Protein AF-A0A7S0AGK4-F1 (afdb_monomer)

Secondary structure (DSSP, 8-state):
----------HHHHHHHHHHHHHHHHHHHHHHHHHHHHHHHHHHHHHHHHHHTT----------SSS-HHHHHHHHHHHHHHHHHHHHHHB-TTS-EEEEEEEEEEETTEEEEEEEEEEEEBTTSTTS--EEEEEGGGHHHHHHHHHS-TT--PPP-

Organism: NCBI:txid73915

Sequence (157 aa):
MAALAEEVLDEEELALQYDEACNEVAELTAELREAAIETQQLRVRLQAGLRKAGGSARSGPATLPGADSLHVEDQRLGEMHGLLRWLAEHVDLTRREVLDVGFEVPIGGRTVQLLRIAQWPLASAFGGQLWLSAPVEHHEGLAALLAAPEGQGAPGP

Radius of gyration: 28.73 Å; Cα contacts (8 Å, |Δi|>4): 102; chains: 1; bounding box: 58×53×79 Å

Solvent-accessible surface area (backbone atoms only — not comparable to full-atom values): 9587 Å² total; per-residue (Å²): 137,82,82,82,78,80,79,78,74,51,72,70,56,52,50,52,54,49,54,51,53,53,49,51,52,53,50,53,52,50,52,53,52,50,54,53,51,51,53,51,52,50,50,51,51,50,54,54,51,37,59,74,69,73,52,94,72,91,78,81,89,89,79,81,94,79,87,39,71,68,58,49,52,54,46,49,51,50,52,50,50,52,48,50,52,53,46,41,77,29,46,40,79,87,54,69,46,76,46,80,62,77,44,75,45,78,55,96,93,39,80,42,74,46,47,47,36,32,33,24,44,24,77,72,40,88,84,65,76,46,65,52,76,40,49,58,92,47,42,65,62,50,50,51,61,44,66,50,68,94,76,83,77,70,82,76,133

pLDDT: mean 81.05, std 17.01, range [41.72, 98.06]

Structure (mmCIF, N/CA/C/O backbone):
data_AF-A0A7S0AGK4-F1
#
_entry.id   AF-A0A7S0AGK4-F1
#
loop_
_atom_site.group_PDB
_atom_site.id
_atom_site.type_symbol
_atom_site.label_atom_id
_atom_site.label_alt_id
_atom_site.label_comp_id
_atom_site.label_asym_id
_atom_site.label_entity_id
_atom_site.label_seq_id
_atom_site.pdbx_PDB_ins_code
_atom_site.Cartn_x
_atom_site.Cartn_y
_atom_site.Cartn_z
_atom_site.occupancy
_atom_site.B_iso_or_equiv
_atom_site.auth_seq_id
_atom_site.auth_comp_id
_atom_site.auth_asym_id
_atom_site.auth_atom_id
_atom_site.pdbx_PDB_model_num
ATOM 1 N N . MET A 1 1 ? 4.888 7.766 -60.632 1.00 43.69 1 MET A N 1
ATOM 2 C CA . MET A 1 1 ? 6.240 7.327 -60.235 1.00 43.69 1 MET A CA 1
ATOM 3 C C . MET A 1 1 ? 7.031 8.574 -59.888 1.00 43.69 1 MET A C 1
ATOM 5 O O . MET A 1 1 ? 7.548 9.217 -60.790 1.00 43.69 1 MET A O 1
ATOM 9 N N . ALA A 1 2 ? 6.986 8.989 -58.622 1.00 49.78 2 ALA A N 1
ATOM 10 C CA . ALA A 1 2 ? 7.748 10.131 -58.129 1.00 49.78 2 ALA A CA 1
ATOM 11 C C . ALA A 1 2 ? 9.133 9.622 -57.713 1.00 49.78 2 ALA A C 1
ATOM 13 O O . ALA A 1 2 ? 9.223 8.711 -56.892 1.00 49.78 2 ALA A O 1
ATOM 14 N N . ALA A 1 3 ? 10.177 10.149 -58.348 1.00 57.56 3 ALA A N 1
ATOM 15 C CA . ALA A 1 3 ? 11.560 9.880 -57.993 1.00 57.56 3 ALA A CA 1
ATOM 16 C C . ALA A 1 3 ? 11.868 10.606 -56.678 1.00 57.56 3 ALA A C 1
ATOM 18 O O . ALA A 1 3 ? 11.828 11.834 -56.630 1.00 57.56 3 ALA A O 1
ATOM 19 N N . LEU A 1 4 ? 12.117 9.843 -55.615 1.00 53.59 4 LEU A N 1
ATOM 20 C CA . LEU A 1 4 ? 12.728 10.355 -54.394 1.00 53.59 4 LEU A CA 1
ATOM 21 C C . LEU A 1 4 ? 14.199 10.614 -54.723 1.00 53.59 4 LEU A C 1
ATOM 23 O O . LEU A 1 4 ? 14.968 9.672 -54.897 1.00 53.59 4 LEU A O 1
ATOM 27 N N . ALA A 1 5 ? 14.553 11.882 -54.912 1.00 58.22 5 ALA A N 1
ATOM 28 C CA . ALA A 1 5 ? 15.940 12.309 -54.954 1.00 58.22 5 ALA A CA 1
ATOM 29 C C . ALA A 1 5 ? 16.493 12.199 -53.527 1.00 58.22 5 ALA A C 1
ATOM 31 O O . ALA A 1 5 ? 16.057 12.932 -52.643 1.00 58.22 5 ALA A O 1
ATOM 32 N N . GLU A 1 6 ? 17.394 11.247 -53.293 1.00 60.66 6 GLU A N 1
ATOM 33 C CA . GLU A 1 6 ? 18.266 11.270 -52.119 1.00 60.66 6 GLU A CA 1
ATOM 34 C C . GLU A 1 6 ? 19.227 12.453 -52.294 1.00 60.66 6 GLU A C 1
ATOM 36 O O . GLU A 1 6 ? 20.145 12.401 -53.114 1.00 60.66 6 GLU A O 1
ATOM 41 N N . GLU A 1 7 ? 18.977 13.553 -51.582 1.00 67.31 7 GLU A N 1
ATOM 42 C CA . GLU A 1 7 ? 19.969 14.611 -51.403 1.00 67.31 7 GLU A CA 1
ATOM 43 C C . GLU A 1 7 ? 21.127 14.034 -50.585 1.00 67.31 7 GLU A C 1
ATOM 45 O O . GLU A 1 7 ? 20.998 13.744 -49.396 1.00 67.31 7 GLU A O 1
ATOM 50 N N . VAL A 1 8 ? 22.256 13.806 -51.254 1.00 68.25 8 VAL A N 1
ATOM 51 C CA . VAL A 1 8 ? 23.517 13.453 -50.606 1.00 68.25 8 VAL A CA 1
ATOM 52 C C . VAL A 1 8 ? 24.019 14.720 -49.919 1.00 68.25 8 VAL A C 1
ATOM 54 O O . VAL A 1 8 ? 24.478 15.637 -50.598 1.00 68.25 8 VAL A O 1
ATOM 57 N N . LEU A 1 9 ? 23.867 14.781 -48.596 1.00 68.88 9 LEU A N 1
ATOM 58 C CA . LEU A 1 9 ? 24.416 15.853 -47.764 1.00 68.88 9 LEU A CA 1
ATOM 59 C C . LEU A 1 9 ? 25.930 15.961 -47.995 1.00 68.88 9 LEU A C 1
ATOM 61 O O . LEU A 1 9 ? 26.617 14.943 -48.127 1.00 68.88 9 LEU A O 1
ATOM 65 N N . ASP A 1 10 ? 26.434 17.193 -48.049 1.00 86.88 10 ASP A N 1
ATOM 66 C CA . ASP A 1 10 ? 27.870 17.473 -48.119 1.00 86.88 10 ASP A CA 1
ATOM 67 C C . ASP A 1 10 ? 28.577 16.924 -46.862 1.00 86.88 10 ASP A C 1
ATOM 69 O O . ASP A 1 10 ? 27.991 16.851 -45.781 1.00 86.88 10 ASP A O 1
ATOM 73 N N . GLU A 1 11 ? 29.846 16.542 -46.989 1.00 85.44 11 GLU A N 1
ATOM 74 C CA . GLU A 1 11 ? 30.684 16.068 -45.884 1.00 85.44 11 GLU A CA 1
ATOM 75 C C . GLU A 1 11 ? 30.776 17.117 -44.762 1.00 85.44 11 GLU A C 1
ATOM 77 O O . GLU A 1 11 ? 30.747 16.764 -43.582 1.00 85.44 11 GLU A O 1
ATOM 82 N N . GLU A 1 12 ? 30.802 18.407 -45.116 1.00 88.31 12 GLU A N 1
ATOM 83 C CA . GLU A 1 12 ? 30.774 19.511 -44.147 1.00 88.31 12 GLU A CA 1
ATOM 84 C C . GLU A 1 12 ? 29.439 19.594 -43.389 1.00 88.31 12 GLU A C 1
ATOM 86 O O . GLU A 1 12 ? 29.421 19.822 -42.179 1.00 88.31 12 GLU A O 1
ATOM 91 N N . GLU A 1 13 ? 28.317 19.363 -44.072 1.00 91.38 13 GLU A N 1
ATOM 92 C CA . GLU A 1 13 ? 26.988 19.383 -43.454 1.00 91.38 13 GLU A CA 1
ATOM 93 C C . GLU A 1 13 ? 26.788 18.177 -42.530 1.00 91.38 13 GLU A C 1
ATOM 95 O O . GLU A 1 13 ? 26.276 18.317 -41.417 1.00 91.38 13 GLU A O 1
ATOM 100 N N . LEU A 1 14 ? 27.272 17.003 -42.946 1.00 88.88 14 LEU A N 1
ATOM 101 C CA . LEU A 1 14 ? 27.265 15.800 -42.120 1.00 88.88 14 LEU A CA 1
ATOM 102 C C . LEU A 1 14 ? 28.116 15.975 -40.852 1.00 88.88 14 LEU A C 1
ATOM 104 O O . LEU A 1 14 ? 27.713 15.528 -39.777 1.00 88.88 14 LEU A O 1
ATOM 108 N N . ALA A 1 15 ? 29.270 16.643 -40.956 1.00 92.81 15 ALA A N 1
ATOM 109 C CA . ALA A 1 15 ? 30.125 16.941 -39.809 1.00 92.81 15 ALA A CA 1
ATOM 110 C C . ALA A 1 15 ? 29.437 17.884 -38.807 1.00 92.81 15 ALA A C 1
ATOM 112 O O . ALA A 1 15 ? 29.462 17.620 -37.606 1.00 92.81 15 ALA A O 1
ATOM 113 N N . LEU A 1 16 ? 28.762 18.933 -39.292 1.00 95.19 16 LEU A N 1
ATOM 114 C CA . LEU A 1 16 ? 28.009 19.855 -38.436 1.00 95.19 16 LEU A CA 1
ATOM 115 C C . LEU A 1 16 ? 26.857 19.155 -37.704 1.00 95.19 16 LEU A C 1
ATOM 117 O O . LEU A 1 16 ? 26.705 19.341 -36.498 1.00 95.19 16 LEU A O 1
ATOM 121 N N . GLN A 1 17 ? 26.087 18.312 -38.401 1.00 94.31 17 GLN A N 1
ATOM 122 C CA . GLN A 1 17 ? 25.001 17.538 -37.786 1.00 94.31 17 GLN A CA 1
ATOM 123 C C . GLN A 1 17 ? 25.520 16.559 -36.728 1.00 94.31 17 GLN A C 1
ATOM 125 O O . GLN A 1 17 ? 24.886 16.366 -35.690 1.00 94.31 17 GLN A O 1
ATOM 130 N N . TYR A 1 18 ? 26.676 15.940 -36.976 1.00 95.31 18 TYR A N 1
ATOM 131 C CA . TYR A 1 18 ? 27.303 15.048 -36.008 1.00 95.31 18 TYR A CA 1
ATOM 132 C C . TYR A 1 18 ? 27.728 15.799 -34.740 1.00 95.31 18 TYR A C 1
ATOM 134 O O . TYR A 1 18 ? 27.418 15.352 -33.635 1.00 95.31 18 TYR A O 1
ATOM 142 N N . ASP A 1 19 ? 28.387 16.949 -34.888 1.00 97.56 19 ASP A N 1
ATOM 143 C CA . ASP A 1 19 ? 28.810 17.773 -33.754 1.00 97.56 19 ASP A CA 1
ATOM 144 C C . ASP A 1 19 ? 27.608 18.290 -32.947 1.00 97.56 19 ASP A C 1
ATOM 146 O O . ASP A 1 19 ? 27.628 18.264 -31.713 1.00 97.56 19 ASP A O 1
ATOM 150 N N . GLU A 1 20 ? 26.535 18.706 -33.623 1.00 97.69 20 GLU A N 1
ATOM 151 C CA . GLU A 1 20 ? 25.283 19.119 -32.983 1.00 97.69 20 GLU A CA 1
ATOM 152 C C . GLU A 1 20 ? 24.647 17.966 -32.192 1.00 97.69 20 GLU A C 1
ATOM 154 O O . GLU A 1 20 ? 24.352 18.128 -31.006 1.00 97.69 20 GLU A O 1
ATOM 159 N N . ALA A 1 21 ? 24.544 16.773 -32.786 1.00 96.94 21 ALA A N 1
ATOM 160 C CA . ALA A 1 21 ? 24.034 15.586 -32.103 1.00 96.94 21 ALA A CA 1
ATOM 161 C C . ALA A 1 21 ? 24.908 15.183 -30.900 1.00 96.94 21 ALA A C 1
ATOM 163 O O . ALA A 1 21 ? 24.394 14.776 -29.855 1.00 96.94 21 ALA A O 1
ATOM 164 N N . CYS A 1 22 ? 26.235 15.309 -31.007 1.00 97.56 22 CYS A N 1
ATOM 165 C CA . CYS A 1 22 ? 27.142 15.075 -29.883 1.00 97.56 22 CYS A CA 1
ATOM 166 C C . CYS A 1 22 ? 26.904 16.060 -28.731 1.00 97.56 22 CYS A C 1
ATOM 168 O O . CYS A 1 22 ? 26.922 15.643 -27.568 1.00 97.56 22 CYS A O 1
ATOM 170 N N . ASN A 1 23 ? 26.661 17.336 -29.037 1.00 97.94 23 ASN A N 1
ATOM 171 C CA . ASN A 1 23 ? 26.347 18.346 -28.028 1.00 97.94 23 ASN A CA 1
ATOM 172 C C . ASN A 1 23 ? 24.996 18.068 -27.356 1.00 97.94 23 ASN A C 1
ATOM 174 O O . ASN A 1 23 ? 24.928 18.068 -26.129 1.00 97.94 23 ASN A O 1
ATOM 178 N N . GLU A 1 24 ? 23.957 17.736 -28.125 1.00 97.44 24 GLU A N 1
ATOM 179 C CA . GLU A 1 24 ? 22.633 17.403 -27.583 1.00 97.44 24 GLU A CA 1
ATOM 180 C C . GLU A 1 24 ? 22.696 16.191 -26.639 1.00 97.44 24 GLU A C 1
ATOM 182 O O . GLU A 1 24 ? 22.159 16.215 -25.530 1.00 97.44 24 GLU A O 1
ATOM 187 N N . VAL A 1 25 ? 23.426 15.135 -27.018 1.00 96.56 25 VAL A N 1
ATOM 188 C CA . VAL A 1 25 ? 23.639 13.974 -26.139 1.00 96.56 25 VAL A CA 1
ATOM 189 C C . VAL A 1 25 ? 24.369 14.382 -24.854 1.00 96.56 25 VAL A C 1
ATOM 191 O O . VAL A 1 25 ? 24.024 13.908 -23.766 1.00 96.56 25 VAL A O 1
ATOM 194 N N . ALA A 1 26 ? 25.368 15.263 -24.940 1.00 97.81 26 ALA A N 1
ATOM 195 C CA . ALA A 1 26 ? 26.079 15.751 -23.762 1.00 97.81 26 ALA A CA 1
ATOM 196 C C . ALA A 1 26 ? 25.156 16.544 -22.816 1.00 97.81 26 ALA A C 1
ATOM 198 O O . ALA A 1 26 ? 25.206 16.335 -21.602 1.00 97.81 26 ALA A O 1
ATOM 199 N N . GLU A 1 27 ? 24.272 17.385 -23.353 1.00 98.06 27 GLU A N 1
ATOM 200 C CA . GLU A 1 27 ? 23.273 18.130 -22.580 1.00 98.06 27 GLU A CA 1
ATOM 201 C C . GLU A 1 27 ? 22.248 17.198 -21.916 1.00 98.06 27 GLU A C 1
ATOM 203 O O . GLU A 1 27 ? 22.100 17.216 -20.691 1.00 98.06 27 GLU A O 1
ATOM 208 N N . LEU A 1 28 ? 21.627 16.289 -22.674 1.00 96.69 28 LEU A N 1
ATOM 209 C CA . LEU A 1 28 ? 20.631 15.349 -22.142 1.00 96.69 28 LEU A CA 1
ATOM 210 C C . LEU A 1 28 ? 21.217 14.427 -21.065 1.00 96.69 28 LEU A C 1
ATOM 212 O O . LEU A 1 28 ? 20.559 14.108 -20.072 1.00 96.69 28 LEU A O 1
ATOM 216 N N . THR A 1 29 ? 22.471 13.993 -21.225 1.00 94.00 29 THR A N 1
ATOM 217 C CA . THR A 1 29 ? 23.145 13.185 -20.195 1.00 94.00 29 THR A CA 1
ATOM 218 C C . THR A 1 29 ? 23.426 13.978 -18.920 1.00 94.00 29 THR A C 1
ATOM 220 O O . THR A 1 29 ? 23.361 13.405 -17.825 1.00 94.00 29 THR A O 1
ATOM 223 N N . ALA A 1 30 ? 23.699 15.280 -19.030 1.00 97.25 30 ALA A N 1
ATOM 224 C CA . ALA A 1 30 ? 23.849 16.161 -17.880 1.00 97.25 30 ALA A CA 1
ATOM 225 C C . ALA A 1 30 ? 22.513 16.356 -17.146 1.00 97.25 30 ALA A C 1
ATOM 227 O O . ALA A 1 30 ? 22.466 16.165 -15.928 1.00 97.25 30 ALA A O 1
ATOM 228 N N . GLU A 1 31 ? 21.426 16.625 -17.873 1.00 97.19 31 GLU A N 1
ATOM 229 C CA . GLU A 1 31 ? 20.080 16.766 -17.300 1.00 97.19 31 GLU A CA 1
ATOM 230 C C . GLU A 1 31 ? 19.614 15.482 -16.604 1.00 97.19 31 GLU A C 1
ATOM 232 O O . GLU A 1 31 ? 19.140 15.509 -15.465 1.00 97.19 31 GLU A O 1
ATOM 237 N N . LEU A 1 32 ? 19.814 14.323 -17.243 1.00 95.56 32 LEU A N 1
ATOM 238 C CA . LEU A 1 32 ? 19.473 13.025 -16.659 1.00 95.56 32 LEU A CA 1
ATOM 239 C C . LEU A 1 32 ? 20.236 12.810 -15.346 1.00 95.56 32 LEU A C 1
ATOM 241 O O . LEU A 1 32 ? 19.664 12.371 -14.344 1.00 95.56 32 LEU A O 1
ATOM 245 N N . ARG A 1 33 ? 21.526 13.163 -15.319 1.00 96.62 33 ARG A N 1
ATOM 246 C CA . ARG A 1 33 ? 22.347 13.070 -14.109 1.00 96.62 33 ARG A CA 1
ATOM 247 C C . ARG A 1 33 ? 21.854 14.007 -13.005 1.00 96.62 33 ARG A C 1
ATOM 249 O O . ARG A 1 33 ? 21.857 13.598 -11.843 1.00 96.62 33 ARG A O 1
ATOM 256 N N . GLU A 1 34 ? 21.431 15.222 -13.336 1.00 97.69 34 GLU A N 1
ATOM 257 C CA . GLU A 1 34 ? 20.851 16.165 -12.376 1.00 97.69 34 GLU A CA 1
ATOM 258 C C . GLU A 1 34 ? 19.537 15.632 -11.784 1.00 97.69 34 GLU A C 1
ATOM 260 O O . GLU A 1 34 ? 19.413 15.513 -10.559 1.00 97.69 34 GLU A O 1
ATOM 265 N N . ALA A 1 35 ? 18.608 15.181 -12.631 1.00 92.25 35 ALA A N 1
ATOM 266 C CA . ALA A 1 35 ? 17.341 14.584 -12.205 1.00 92.25 35 ALA A CA 1
ATOM 267 C C . ALA A 1 35 ? 17.544 13.316 -11.345 1.00 92.25 35 ALA A C 1
ATOM 269 O O . ALA A 1 35 ? 16.826 13.073 -10.365 1.00 92.25 35 ALA A O 1
ATOM 270 N N . ALA A 1 36 ? 18.560 12.505 -11.656 1.00 91.56 36 ALA A N 1
ATOM 271 C CA . ALA A 1 36 ? 18.927 11.335 -10.857 1.00 91.56 36 ALA A CA 1
ATOM 272 C C . ALA A 1 36 ? 19.403 11.717 -9.442 1.00 91.56 36 ALA A C 1
ATOM 274 O O . ALA A 1 36 ? 19.076 11.042 -8.461 1.00 91.56 36 ALA A O 1
ATOM 275 N N . ILE A 1 37 ? 20.145 12.819 -9.307 1.00 95.94 37 ILE A N 1
ATOM 276 C CA . ILE A 1 37 ? 20.576 13.326 -8.000 1.00 95.94 37 ILE A CA 1
ATOM 277 C C . ILE A 1 37 ? 19.371 13.848 -7.211 1.00 95.94 37 ILE A C 1
ATOM 279 O O . ILE A 1 37 ? 19.239 13.536 -6.024 1.00 95.94 37 ILE A O 1
ATOM 283 N N . GLU A 1 38 ? 18.467 14.596 -7.845 1.00 95.38 38 GLU A N 1
ATOM 284 C CA . GLU A 1 38 ? 17.277 15.138 -7.181 1.00 95.38 38 GLU A CA 1
ATOM 285 C C . GLU A 1 38 ? 16.360 14.024 -6.651 1.00 95.38 38 GLU A C 1
ATOM 287 O O . GLU A 1 38 ? 15.968 14.025 -5.478 1.00 95.38 38 GLU A O 1
ATOM 292 N N . THR A 1 39 ? 16.082 13.012 -7.473 1.00 90.25 39 THR A N 1
ATOM 293 C CA . THR A 1 39 ? 15.288 11.844 -7.059 1.00 90.25 39 THR A CA 1
ATOM 294 C C . THR A 1 39 ? 15.938 11.091 -5.896 1.00 90.25 39 THR A C 1
ATOM 296 O O . THR A 1 39 ? 15.245 10.694 -4.950 1.00 90.25 39 THR A O 1
ATOM 299 N N . GLN A 1 40 ? 17.268 10.947 -5.892 1.00 91.88 40 GLN A N 1
ATOM 300 C CA . GLN A 1 40 ? 17.993 10.360 -4.765 1.00 91.88 40 GLN A CA 1
ATOM 301 C C . GLN A 1 40 ? 17.850 11.208 -3.490 1.00 91.88 40 GLN A C 1
ATOM 303 O O . GLN A 1 40 ? 17.608 10.657 -2.411 1.00 91.88 40 GLN A O 1
ATOM 308 N N . GLN A 1 41 ? 17.939 12.537 -3.593 1.00 94.62 41 GLN A N 1
ATOM 309 C CA . GLN A 1 41 ? 17.751 13.440 -2.453 1.00 94.62 41 GLN A CA 1
ATOM 310 C C . GLN A 1 41 ? 16.328 13.361 -1.884 1.00 94.62 41 GLN A C 1
ATOM 312 O O . GLN A 1 41 ? 16.155 13.268 -0.664 1.00 94.62 41 GLN A O 1
ATOM 317 N N . LEU A 1 42 ? 15.306 13.346 -2.743 1.00 91.75 42 LEU A N 1
ATOM 318 C CA . LEU A 1 42 ? 13.910 13.185 -2.332 1.00 91.75 42 LEU A CA 1
ATOM 319 C C . LEU A 1 42 ? 13.683 11.841 -1.638 1.00 91.75 42 LEU A C 1
ATOM 321 O O . LEU A 1 42 ? 13.072 11.800 -0.569 1.00 91.75 42 LEU A O 1
ATOM 325 N N . ARG A 1 43 ? 14.247 10.752 -2.174 1.00 87.44 43 ARG A N 1
ATOM 326 C CA . ARG A 1 43 ? 14.191 9.428 -1.539 1.00 87.44 43 ARG A CA 1
ATOM 327 C C . ARG A 1 43 ? 14.786 9.455 -0.130 1.00 87.44 43 ARG A C 1
ATOM 329 O O . ARG A 1 43 ? 14.172 8.918 0.790 1.00 87.44 43 ARG A O 1
ATOM 336 N N . VAL A 1 44 ? 15.938 10.100 0.068 1.00 87.88 44 VAL A N 1
ATOM 337 C CA . VAL A 1 44 ? 16.556 10.240 1.400 1.00 87.88 44 VAL A CA 1
ATOM 338 C C . VAL A 1 44 ? 15.659 11.042 2.349 1.00 87.88 44 VAL A C 1
ATOM 340 O O . VAL A 1 44 ? 15.472 10.636 3.498 1.00 87.88 44 VAL A O 1
ATOM 343 N N . ARG A 1 45 ? 15.050 12.142 1.883 1.00 88.50 45 ARG A N 1
ATOM 344 C CA . ARG A 1 45 ? 14.116 12.951 2.691 1.00 88.50 45 ARG A CA 1
ATOM 345 C C . ARG A 1 45 ? 12.878 12.156 3.102 1.00 88.50 45 ARG A C 1
ATOM 347 O O . ARG A 1 45 ? 12.493 12.203 4.269 1.00 88.50 45 ARG A O 1
ATOM 354 N N . LEU A 1 46 ? 12.296 11.388 2.181 1.00 83.50 46 LEU A N 1
ATOM 355 C CA . LEU A 1 46 ? 11.165 10.506 2.475 1.00 83.50 46 LEU A CA 1
ATOM 356 C C . LEU A 1 46 ? 11.558 9.430 3.491 1.00 83.50 46 LEU A C 1
ATOM 358 O O . LEU A 1 46 ? 10.873 9.265 4.496 1.00 83.50 46 LEU A O 1
ATOM 362 N N . GLN A 1 47 ? 12.701 8.764 3.308 1.00 80.88 47 GLN A N 1
ATOM 363 C CA . GLN A 1 47 ? 13.200 7.771 4.266 1.00 80.88 47 GLN A CA 1
ATOM 364 C C . GLN A 1 47 ? 13.434 8.366 5.663 1.00 80.88 47 GLN A C 1
ATOM 366 O O . GLN A 1 47 ? 13.097 7.735 6.667 1.00 80.88 47 GLN A O 1
ATOM 371 N N . ALA A 1 48 ? 13.978 9.582 5.748 1.00 79.31 48 ALA A N 1
ATOM 372 C CA . ALA A 1 48 ? 14.147 10.285 7.017 1.00 79.31 48 ALA A CA 1
ATOM 373 C C . ALA A 1 48 ? 12.793 10.640 7.666 1.00 79.31 48 ALA A C 1
ATOM 375 O O . ALA A 1 48 ? 12.633 10.477 8.877 1.00 79.31 48 ALA A O 1
ATOM 376 N N . GLY A 1 49 ? 11.806 11.063 6.868 1.00 75.56 49 GLY A N 1
ATOM 377 C CA . GLY A 1 49 ? 10.438 11.335 7.319 1.00 75.56 49 GLY A CA 1
ATOM 378 C C . GLY A 1 49 ? 9.719 10.091 7.852 1.00 75.56 49 GLY A C 1
ATOM 379 O O . GLY A 1 49 ? 9.155 10.138 8.945 1.00 75.56 49 GLY A O 1
ATOM 380 N N . LEU A 1 50 ? 9.812 8.958 7.145 1.00 70.56 50 LEU A N 1
ATOM 381 C CA . LEU A 1 50 ? 9.225 7.680 7.571 1.00 70.56 50 LEU A CA 1
ATOM 382 C C . LEU A 1 50 ? 9.808 7.183 8.905 1.00 70.56 50 LEU A C 1
ATOM 384 O O . LEU A 1 50 ? 9.059 6.733 9.772 1.00 70.56 50 LEU A O 1
ATOM 388 N N . ARG A 1 51 ? 11.125 7.328 9.116 1.00 68.56 51 ARG A N 1
ATOM 389 C CA . ARG A 1 51 ? 11.776 6.973 10.393 1.00 68.56 51 ARG A CA 1
ATOM 390 C C . ARG A 1 51 ? 11.280 7.827 11.563 1.00 68.56 51 ARG A C 1
ATOM 392 O O . ARG A 1 51 ? 11.149 7.316 12.670 1.00 68.56 51 ARG A O 1
ATOM 399 N N . LYS A 1 52 ? 10.982 9.110 11.326 1.00 69.69 52 LYS A N 1
ATOM 400 C CA . LYS A 1 52 ? 10.447 10.028 12.347 1.00 69.69 52 LYS A CA 1
ATOM 401 C C . LYS A 1 52 ? 8.988 9.719 12.712 1.00 69.69 52 LYS A C 1
ATOM 403 O O . LYS A 1 52 ? 8.582 9.992 13.835 1.00 69.69 52 LYS A O 1
ATOM 408 N N . ALA A 1 53 ? 8.228 9.128 11.790 1.00 65.38 53 ALA A N 1
ATOM 409 C CA . ALA A 1 53 ? 6.831 8.740 11.987 1.00 65.38 53 ALA A CA 1
ATOM 410 C C . ALA A 1 53 ? 6.643 7.335 12.604 1.00 65.38 53 ALA A C 1
ATOM 412 O O . ALA A 1 53 ? 5.516 6.862 12.703 1.00 65.38 53 ALA A O 1
ATOM 413 N N . GLY A 1 54 ? 7.720 6.650 13.015 1.00 49.03 54 GLY A N 1
ATOM 414 C CA . GLY A 1 54 ? 7.640 5.333 13.665 1.00 49.03 54 GLY A CA 1
ATOM 415 C C . GLY A 1 54 ? 7.323 4.158 12.728 1.00 49.03 54 GLY A C 1
ATOM 416 O O . GLY A 1 54 ? 7.165 3.033 13.196 1.00 49.03 54 GLY A O 1
ATOM 417 N N . GLY A 1 55 ? 7.263 4.385 11.411 1.00 50.59 55 GLY A N 1
ATOM 418 C CA . GLY A 1 55 ? 6.968 3.358 10.412 1.00 50.59 55 GLY A CA 1
ATOM 419 C C . GLY A 1 55 ? 8.232 2.660 9.911 1.00 50.59 55 GLY A C 1
ATOM 420 O O . GLY A 1 55 ? 8.940 3.176 9.047 1.00 50.59 55 GLY A O 1
ATOM 421 N N . SER A 1 56 ? 8.518 1.466 10.430 1.00 47.84 56 SER A N 1
ATOM 422 C CA . SER A 1 56 ? 9.540 0.573 9.874 1.00 47.84 56 SER A CA 1
ATOM 423 C C . SER A 1 56 ? 9.011 -0.075 8.590 1.00 47.84 56 SER A C 1
ATOM 425 O O . SER A 1 56 ? 8.387 -1.131 8.638 1.00 47.84 56 SER A O 1
ATOM 427 N N . ALA A 1 57 ? 9.226 0.559 7.435 1.00 51.31 57 ALA A N 1
ATOM 428 C CA . ALA A 1 57 ? 8.885 -0.017 6.134 1.00 51.31 57 ALA A CA 1
ATOM 429 C C . ALA A 1 57 ? 10.130 -0.105 5.240 1.00 51.31 57 ALA A C 1
ATOM 431 O O . ALA A 1 57 ? 10.702 0.899 4.811 1.00 51.31 57 ALA A O 1
ATOM 432 N N . ARG A 1 58 ? 10.562 -1.343 4.980 1.00 51.97 58 ARG A N 1
ATOM 433 C CA . ARG A 1 58 ? 11.529 -1.703 3.937 1.00 51.97 58 ARG A CA 1
ATOM 434 C C . ARG A 1 58 ? 10.905 -1.364 2.577 1.00 51.97 58 ARG A C 1
ATOM 436 O O . ARG A 1 58 ? 9.837 -1.877 2.273 1.00 51.97 58 ARG A O 1
ATOM 443 N N . SER A 1 59 ? 11.555 -0.532 1.764 1.00 47.88 59 SER A N 1
ATOM 444 C CA . SER A 1 59 ? 11.103 -0.218 0.400 1.00 47.88 59 SER A CA 1
ATOM 445 C C . SER A 1 59 ? 12.239 -0.496 -0.589 1.00 47.88 59 SER A C 1
ATOM 447 O O . SER A 1 59 ? 13.328 0.071 -0.458 1.00 47.88 59 SER A O 1
ATOM 449 N N . GLY A 1 60 ? 12.000 -1.443 -1.503 1.00 47.88 60 GLY A N 1
ATOM 450 C CA . GLY A 1 60 ? 12.893 -1.836 -2.599 1.00 47.88 60 GLY A CA 1
ATOM 451 C C . GLY A 1 60 ? 12.854 -0.865 -3.793 1.00 47.88 60 GLY A C 1
ATOM 452 O O . GLY A 1 60 ? 12.126 0.128 -3.756 1.00 47.88 60 GLY A O 1
ATOM 453 N N . PRO A 1 61 ? 13.670 -1.098 -4.839 1.00 51.34 61 PRO A N 1
ATOM 454 C CA . PRO A 1 61 ? 13.887 -0.137 -5.919 1.00 51.34 61 PRO A CA 1
ATOM 455 C C . PRO A 1 61 ? 12.701 -0.071 -6.896 1.00 51.34 61 PRO A C 1
ATOM 457 O O . PRO A 1 61 ? 12.296 -1.075 -7.467 1.00 51.34 61 PRO A O 1
ATOM 460 N N . ALA A 1 62 ? 12.188 1.143 -7.105 1.00 49.00 62 ALA A N 1
ATOM 461 C CA . ALA A 1 62 ? 11.157 1.477 -8.087 1.00 49.00 62 ALA A CA 1
ATOM 462 C C . ALA A 1 62 ? 11.669 1.314 -9.533 1.00 49.00 62 ALA A C 1
ATOM 464 O O . ALA A 1 62 ? 12.724 1.855 -9.869 1.00 49.00 62 ALA A O 1
ATOM 465 N N . THR A 1 63 ? 10.919 0.588 -10.366 1.00 41.72 63 THR A N 1
ATOM 466 C CA . THR A 1 63 ? 11.161 0.371 -11.806 1.00 41.72 63 THR A CA 1
ATOM 467 C C . THR A 1 63 ? 10.048 1.046 -12.634 1.00 41.72 63 THR A C 1
ATOM 469 O O . THR A 1 63 ? 8.952 1.271 -12.123 1.00 41.72 63 THR A O 1
ATOM 472 N N . LEU A 1 64 ? 10.378 1.481 -13.859 1.00 44.94 64 LEU A N 1
ATOM 473 C CA . LEU A 1 64 ? 9.624 2.411 -14.727 1.00 44.94 64 LEU A CA 1
ATOM 474 C C . LEU A 1 64 ? 8.401 1.771 -15.434 1.00 44.94 64 LEU A C 1
ATOM 476 O O . LEU A 1 64 ? 8.462 0.600 -15.792 1.00 44.94 64 LEU A O 1
ATOM 480 N N . PRO A 1 65 ? 7.323 2.531 -15.732 1.00 45.28 65 PRO A N 1
ATOM 481 C CA . PRO A 1 65 ? 6.084 1.990 -16.289 1.00 45.28 65 PRO A CA 1
ATOM 482 C C . PRO A 1 65 ? 6.131 1.921 -17.825 1.00 45.28 65 PRO A C 1
ATOM 484 O O . PRO A 1 65 ? 6.214 2.948 -18.495 1.00 45.28 65 PRO A O 1
ATOM 487 N N . GLY A 1 66 ? 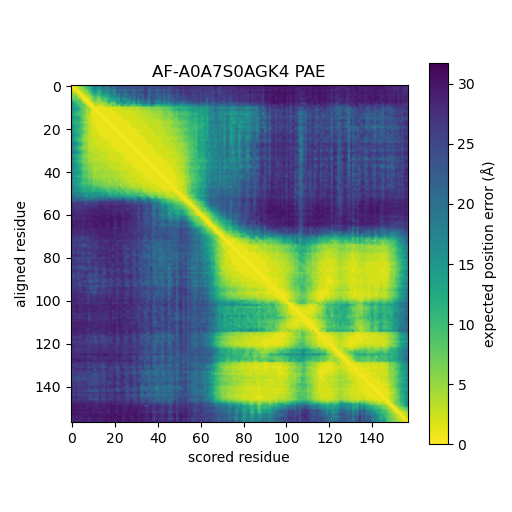6.038 0.721 -18.404 1.00 42.25 66 GLY A N 1
ATOM 488 C CA . GLY A 1 66 ? 5.832 0.578 -19.855 1.00 42.25 66 GLY A CA 1
ATOM 489 C C . GLY A 1 66 ? 5.919 -0.844 -20.411 1.00 42.25 66 GLY A C 1
ATOM 490 O O . GLY A 1 66 ? 5.145 -1.190 -21.296 1.00 42.25 66 GLY A O 1
ATOM 491 N N . ALA A 1 67 ? 6.792 -1.692 -19.862 1.00 47.00 67 ALA A N 1
ATOM 492 C CA . ALA A 1 67 ? 6.899 -3.109 -20.248 1.00 47.00 67 ALA A CA 1
ATOM 493 C C . ALA A 1 67 ? 6.188 -4.064 -19.265 1.00 47.00 67 ALA A C 1
ATOM 495 O O . ALA A 1 67 ? 6.036 -5.250 -19.546 1.00 47.00 67 ALA A O 1
ATOM 496 N N . ASP A 1 68 ? 5.710 -3.531 -18.137 1.00 50.53 68 ASP A N 1
ATOM 497 C CA . ASP A 1 68 ? 5.310 -4.303 -16.961 1.00 50.53 68 ASP A CA 1
ATOM 498 C C . ASP A 1 68 ? 3.794 -4.486 -16.799 1.00 50.53 68 ASP A C 1
ATOM 500 O O . ASP A 1 68 ? 3.369 -4.880 -15.730 1.00 50.53 68 ASP A O 1
ATOM 504 N N . SER A 1 69 ? 2.920 -4.228 -17.777 1.00 51.22 69 SER A N 1
ATOM 505 C CA . SER A 1 69 ? 1.465 -4.344 -17.511 1.00 51.22 69 SER A CA 1
ATOM 506 C C . SER A 1 69 ? 1.029 -5.759 -17.090 1.00 51.22 69 SER A C 1
ATOM 508 O O . SER A 1 69 ? 0.194 -5.896 -16.199 1.00 51.22 69 SER A O 1
ATOM 510 N N . LEU A 1 70 ? 1.647 -6.803 -17.655 1.00 53.84 70 LEU A N 1
ATOM 511 C CA . LEU A 1 70 ? 1.492 -8.189 -17.190 1.00 53.84 70 LEU A CA 1
ATOM 512 C C . LEU A 1 70 ? 2.159 -8.402 -15.821 1.00 53.84 70 LEU A C 1
ATOM 514 O O . LEU A 1 70 ? 1.555 -8.973 -14.921 1.00 53.84 70 LEU A O 1
ATOM 518 N N . HIS A 1 71 ? 3.363 -7.859 -15.634 1.00 61.16 71 HIS A N 1
ATOM 519 C CA . HIS A 1 71 ? 4.118 -7.972 -14.385 1.00 61.16 71 HIS A CA 1
ATOM 520 C C . HIS A 1 71 ? 3.466 -7.236 -13.201 1.00 61.16 71 HIS A C 1
ATOM 522 O O . HIS A 1 71 ? 3.591 -7.688 -12.068 1.00 61.16 71 HIS A O 1
ATOM 528 N N . VAL A 1 72 ? 2.760 -6.132 -13.451 1.00 65.44 72 VAL A N 1
ATOM 529 C CA . VAL A 1 72 ? 2.051 -5.302 -12.468 1.00 65.44 72 VAL A CA 1
ATOM 530 C C . VAL A 1 72 ? 0.760 -5.979 -12.041 1.00 65.44 72 VAL A C 1
ATOM 532 O O . VAL A 1 72 ? 0.460 -5.982 -10.851 1.00 65.44 72 VAL A O 1
ATOM 535 N N . GLU A 1 73 ? 0.005 -6.578 -12.967 1.00 74.94 73 GLU A N 1
ATOM 536 C CA . GLU A 1 73 ? -1.165 -7.382 -12.599 1.00 74.94 73 GLU A CA 1
ATOM 537 C C . GLU A 1 73 ? -0.739 -8.635 -11.820 1.00 74.94 73 GLU A C 1
ATOM 539 O O . GLU A 1 73 ? -1.311 -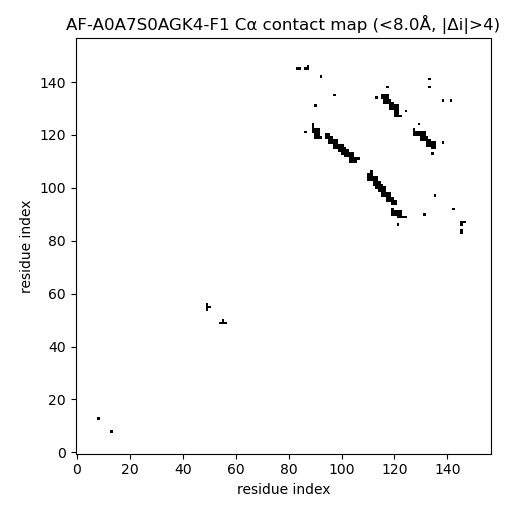8.909 -10.768 1.00 74.94 73 GLU A O 1
ATOM 544 N N . ASP A 1 74 ? 0.329 -9.324 -12.237 1.00 78.00 74 ASP A N 1
ATOM 545 C CA . ASP A 1 74 ? 0.885 -10.465 -11.495 1.00 78.00 74 ASP A CA 1
ATOM 546 C C . ASP A 1 74 ? 1.418 -10.054 -10.112 1.00 78.00 74 ASP A C 1
ATOM 548 O O . ASP A 1 74 ? 1.200 -10.752 -9.117 1.00 78.00 74 ASP A O 1
ATOM 552 N N . GLN A 1 75 ? 2.067 -8.891 -10.012 1.00 78.81 75 GLN A N 1
ATOM 553 C CA . GLN A 1 75 ? 2.527 -8.334 -8.741 1.00 78.81 75 GLN A CA 1
ATOM 554 C C . GLN A 1 75 ? 1.348 -7.974 -7.837 1.00 78.81 75 GLN A C 1
ATOM 556 O O . GLN A 1 75 ? 1.343 -8.343 -6.665 1.00 78.81 75 GLN A O 1
ATOM 561 N N . ARG A 1 76 ? 0.317 -7.320 -8.378 1.00 83.56 76 ARG A N 1
ATOM 562 C CA . ARG A 1 76 ? -0.905 -6.962 -7.652 1.00 83.56 76 ARG A CA 1
ATOM 563 C C . ARG A 1 76 ? -1.660 -8.200 -7.178 1.00 83.56 76 ARG A C 1
ATOM 565 O O . ARG A 1 76 ? -2.141 -8.220 -6.047 1.00 83.56 76 ARG A O 1
ATOM 572 N N . LEU A 1 77 ? -1.761 -9.234 -8.013 1.00 84.50 77 LEU A N 1
ATOM 573 C CA . LEU A 1 77 ? -2.334 -10.524 -7.632 1.00 84.50 77 LEU A CA 1
ATOM 574 C C . LEU A 1 77 ? -1.508 -11.169 -6.519 1.00 84.50 77 LEU A C 1
ATOM 576 O O . LEU A 1 77 ? -2.085 -11.633 -5.538 1.00 84.50 77 LEU A O 1
ATOM 580 N N . GLY A 1 78 ? -0.178 -11.140 -6.618 1.00 86.00 78 GLY A N 1
ATOM 581 C CA . GLY A 1 78 ? 0.727 -11.628 -5.578 1.00 86.00 78 GLY A CA 1
ATOM 582 C C . GLY A 1 78 ? 0.567 -10.887 -4.247 1.00 86.00 78 GLY A C 1
ATOM 583 O O . GLY A 1 78 ? 0.488 -11.519 -3.194 1.00 86.00 78 GLY A O 1
ATOM 584 N N . GLU A 1 79 ? 0.453 -9.560 -4.284 1.00 88.31 79 GLU A N 1
ATOM 585 C CA . GLU A 1 79 ? 0.194 -8.722 -3.110 1.00 88.31 79 GLU A CA 1
ATOM 586 C C . GLU A 1 79 ? -1.180 -9.010 -2.500 1.00 88.31 79 GLU A C 1
ATOM 588 O O . GLU A 1 79 ? -1.298 -9.162 -1.284 1.00 88.31 79 GLU A O 1
ATOM 593 N N . MET A 1 80 ? -2.212 -9.148 -3.335 1.00 88.81 80 MET A N 1
ATOM 594 C CA . MET A 1 80 ? -3.565 -9.475 -2.891 1.00 88.81 80 MET A CA 1
ATOM 595 C C . MET A 1 80 ? -3.635 -10.877 -2.277 1.00 88.81 80 MET A C 1
ATOM 597 O O . MET A 1 80 ? -4.244 -11.047 -1.224 1.00 88.81 80 MET A O 1
ATOM 601 N N . HIS A 1 81 ? -2.956 -11.864 -2.867 1.00 88.88 81 HIS A N 1
ATOM 602 C CA . HIS A 1 81 ? -2.798 -13.195 -2.281 1.00 88.88 81 HIS A CA 1
ATOM 603 C C . HIS A 1 81 ? -2.050 -13.143 -0.949 1.00 88.88 81 HIS A C 1
ATOM 605 O O . HIS A 1 81 ? -2.489 -13.755 0.022 1.00 88.88 81 HIS A O 1
ATOM 611 N N . GLY A 1 82 ? -0.952 -12.387 -0.879 1.00 89.88 82 GLY A N 1
ATOM 612 C CA . GLY A 1 82 ? -0.195 -12.193 0.354 1.00 89.88 82 GLY A CA 1
ATOM 613 C C . GLY A 1 82 ? -1.044 -11.569 1.461 1.00 89.88 82 GLY A C 1
ATOM 614 O O . GLY A 1 82 ? -0.997 -12.028 2.601 1.00 89.88 82 GLY A O 1
ATOM 615 N N . LEU A 1 83 ? -1.869 -10.576 1.121 1.00 90.88 83 LEU A N 1
ATOM 616 C CA . LEU A 1 83 ? -2.804 -9.950 2.050 1.00 90.88 83 LEU A CA 1
ATOM 617 C C . LEU A 1 83 ? -3.887 -10.929 2.515 1.00 90.88 83 LEU A C 1
ATOM 619 O O . LEU A 1 83 ? -4.138 -11.015 3.711 1.00 90.88 83 LEU A O 1
ATOM 623 N N . LEU A 1 84 ? -4.522 -11.667 1.600 1.00 92.12 84 LEU A N 1
ATOM 624 C CA . LEU A 1 84 ? -5.565 -12.637 1.949 1.00 92.12 84 LEU A CA 1
AT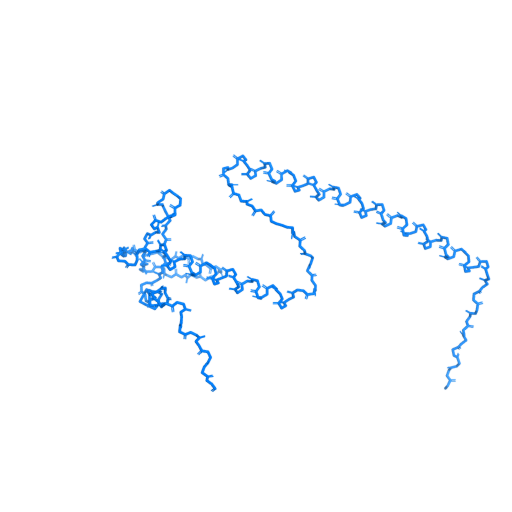OM 625 C C . LEU A 1 84 ? -5.022 -13.754 2.842 1.00 92.12 84 LEU A C 1
ATOM 627 O O . LEU A 1 84 ? -5.654 -14.082 3.844 1.00 92.12 84 LEU A O 1
ATOM 631 N N . ARG A 1 85 ? -3.828 -14.272 2.535 1.00 92.69 85 ARG A N 1
ATOM 632 C CA . ARG A 1 85 ? -3.115 -15.227 3.392 1.00 92.69 85 ARG A CA 1
ATOM 633 C C . ARG A 1 85 ? -2.858 -14.639 4.772 1.00 92.69 85 ARG A C 1
ATOM 635 O O . ARG A 1 85 ? -3.200 -15.249 5.778 1.00 92.69 85 ARG A O 1
ATOM 642 N N . TRP A 1 86 ? -2.306 -13.428 4.822 1.00 93.00 86 TRP A N 1
ATOM 643 C CA . TRP A 1 86 ? -2.035 -12.755 6.086 1.00 93.00 86 TRP A CA 1
ATOM 644 C C . TRP A 1 86 ? -3.316 -12.544 6.904 1.00 93.00 86 TRP A C 1
ATOM 646 O O . TRP A 1 86 ? -3.302 -12.739 8.115 1.00 93.00 86 TRP A O 1
ATOM 656 N N . LEU A 1 87 ? -4.435 -12.192 6.268 1.00 93.81 87 LEU A N 1
ATOM 657 C CA . LEU A 1 87 ? -5.728 -12.078 6.943 1.00 93.81 87 LEU A CA 1
ATOM 658 C C . LEU A 1 87 ? -6.207 -13.434 7.474 1.00 93.81 87 LEU A C 1
ATOM 660 O O . LEU A 1 87 ? -6.620 -13.509 8.627 1.00 93.81 87 LEU A O 1
ATOM 664 N N . ALA A 1 88 ? -6.115 -14.498 6.677 1.00 93.00 88 ALA A N 1
ATOM 665 C CA . ALA A 1 88 ? -6.522 -15.842 7.083 1.00 93.00 88 ALA A CA 1
ATOM 666 C C . ALA A 1 88 ? -5.739 -16.353 8.306 1.00 93.00 88 ALA A C 1
ATOM 668 O O . ALA A 1 88 ? -6.309 -16.991 9.186 1.00 93.00 88 ALA A O 1
ATOM 669 N N . GLU A 1 89 ? -4.448 -16.028 8.394 1.00 93.25 89 GLU A N 1
ATOM 670 C CA . GLU A 1 89 ? -3.585 -16.423 9.515 1.00 93.25 89 GLU A CA 1
ATOM 671 C C . GLU A 1 89 ? -3.867 -15.652 10.812 1.00 93.25 89 GLU A C 1
ATOM 673 O O . GLU A 1 89 ? -3.602 -16.154 11.905 1.00 93.25 89 GLU A O 1
ATOM 678 N N . HIS A 1 90 ? -4.366 -14.419 10.710 1.00 93.44 90 HIS A N 1
ATOM 679 C CA . HIS A 1 90 ? -4.360 -13.483 11.835 1.00 93.44 90 HIS A CA 1
ATOM 680 C C . HIS A 1 90 ? -5.738 -13.025 12.303 1.00 93.44 90 HIS A C 1
ATOM 682 O O . HIS A 1 90 ? -5.846 -12.453 13.391 1.00 93.44 90 HIS A O 1
ATOM 688 N N . VAL A 1 91 ? -6.784 -13.253 11.517 1.00 95.00 91 VAL A N 1
ATOM 689 C CA . VAL A 1 91 ? -8.158 -12.915 11.890 1.00 95.00 91 VAL A CA 1
ATOM 690 C C . VAL A 1 91 ? -8.729 -14.003 12.793 1.00 95.00 91 VAL A C 1
ATOM 692 O O . VAL A 1 91 ? -8.801 -15.171 12.417 1.00 95.00 91 VAL A O 1
ATOM 695 N N . ASP A 1 92 ? -9.210 -13.613 13.974 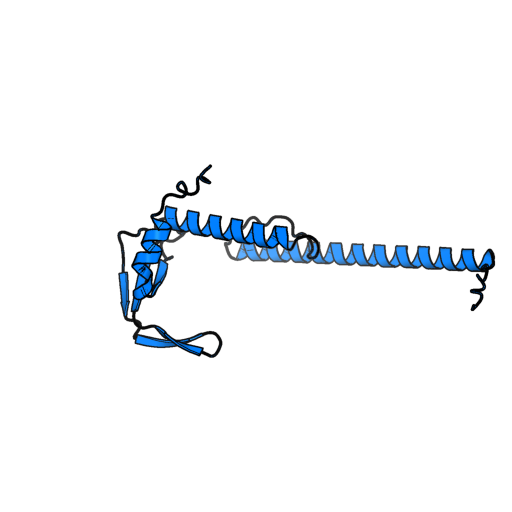1.00 93.94 92 ASP A N 1
ATOM 696 C CA . ASP A 1 92 ? -9.954 -14.524 14.842 1.00 93.94 92 ASP A CA 1
ATOM 697 C C . ASP A 1 92 ? -11.434 -14.559 14.435 1.00 93.94 92 ASP A C 1
ATOM 699 O O . ASP A 1 92 ? -12.267 -13.794 14.928 1.00 93.94 92 ASP A O 1
ATOM 703 N N . LEU A 1 93 ? -11.770 -15.487 13.535 1.00 94.00 93 LEU A N 1
ATOM 704 C CA . LEU A 1 93 ? -13.141 -15.691 13.056 1.00 94.00 93 LEU A CA 1
ATOM 705 C C . LEU A 1 93 ? -14.118 -16.143 14.156 1.00 94.00 93 LEU A C 1
ATOM 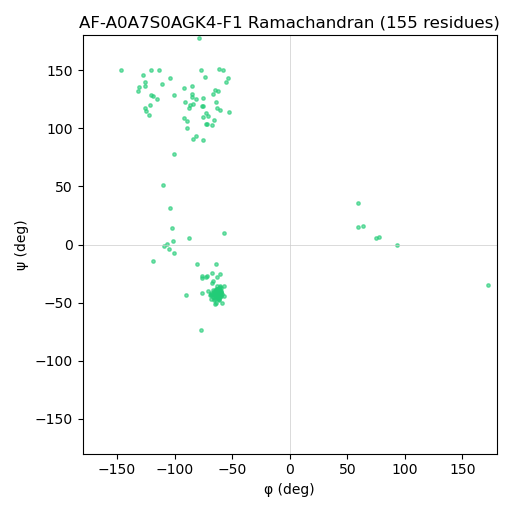707 O O . LEU A 1 93 ? -15.332 -16.039 13.967 1.00 94.00 93 LEU A O 1
ATOM 711 N N . THR A 1 94 ? -13.620 -16.623 15.302 1.00 94.19 94 THR A N 1
ATOM 712 C CA . THR A 1 94 ? -14.472 -17.069 16.416 1.00 94.19 94 THR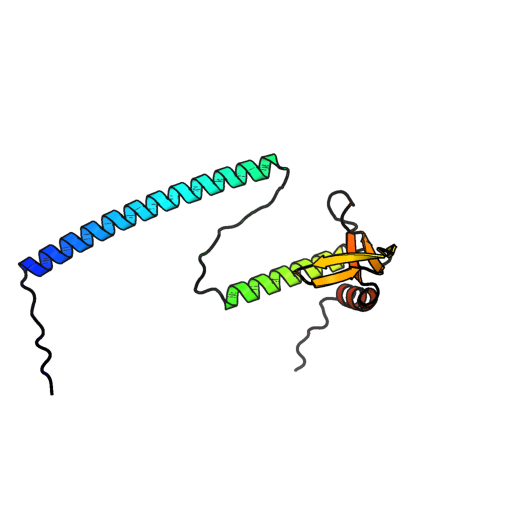 A CA 1
ATOM 713 C C . THR A 1 94 ? -15.055 -15.896 17.202 1.00 94.19 94 THR A C 1
ATOM 715 O O . THR A 1 94 ? -16.151 -16.000 17.757 1.00 94.19 94 THR A O 1
ATOM 718 N N . ARG A 1 95 ? -14.359 -14.752 17.210 1.00 93.31 95 ARG A N 1
ATOM 719 C CA . ARG A 1 95 ? -14.757 -13.533 17.921 1.00 93.31 95 ARG A CA 1
ATOM 720 C C . ARG A 1 95 ? -15.389 -12.534 16.966 1.00 93.31 95 ARG A C 1
ATOM 722 O O . ARG A 1 95 ? -14.763 -11.567 16.545 1.00 93.31 95 ARG A O 1
ATOM 729 N N . ARG A 1 96 ? -16.653 -12.781 16.629 1.00 94.75 96 ARG A N 1
ATOM 730 C CA . ARG A 1 96 ? -17.447 -11.878 15.791 1.00 94.75 96 ARG A CA 1
ATOM 731 C C . ARG A 1 96 ? -18.200 -10.860 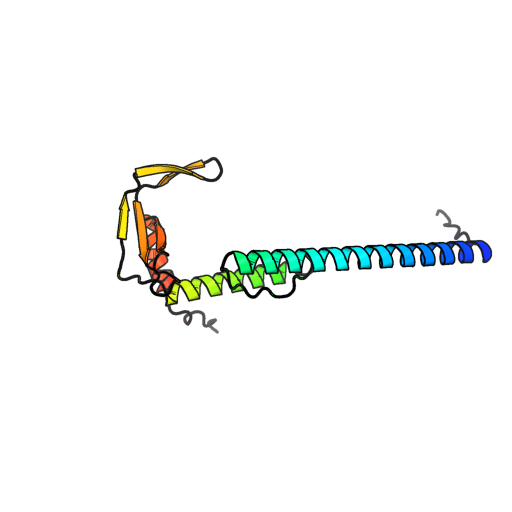16.640 1.00 94.75 96 ARG A C 1
ATOM 733 O O . ARG A 1 96 ? -19.064 -11.235 17.432 1.00 94.75 96 ARG A O 1
ATOM 740 N N . GLU A 1 97 ? -17.966 -9.585 16.369 1.00 95.06 97 GLU A N 1
ATOM 741 C CA . GLU A 1 97 ? -18.787 -8.477 16.854 1.00 95.06 97 GLU A CA 1
ATOM 742 C C . GLU A 1 97 ? -19.677 -7.962 15.720 1.00 95.06 97 GLU A C 1
ATOM 744 O O . GLU A 1 97 ? -19.283 -7.972 14.556 1.00 95.06 97 GLU A O 1
ATOM 749 N N . VAL A 1 98 ? -20.911 -7.560 16.026 1.00 94.69 98 VAL A N 1
ATOM 750 C CA . VAL A 1 98 ? -21.822 -6.979 15.033 1.00 94.69 98 VAL A CA 1
ATOM 751 C C . VAL A 1 98 ? -22.205 -5.589 15.500 1.00 94.69 98 VAL A C 1
ATOM 753 O O . VAL A 1 98 ? -22.796 -5.434 16.566 1.00 94.69 98 VAL A O 1
ATOM 756 N N . LEU A 1 99 ? -21.878 -4.595 14.684 1.00 91.62 99 LEU A N 1
ATOM 757 C CA . LEU A 1 99 ? -22.201 -3.197 14.919 1.00 91.62 99 LEU A CA 1
ATOM 758 C C . LEU A 1 99 ? -23.413 -2.819 14.077 1.00 91.62 99 LEU A C 1
ATOM 760 O O . LEU A 1 99 ? -23.433 -3.055 12.867 1.00 91.62 99 LEU A O 1
ATOM 764 N N . ASP A 1 100 ? -24.410 -2.231 14.731 1.00 91.69 100 ASP A N 1
ATOM 765 C CA . ASP A 1 100 ? -25.519 -1.567 14.058 1.00 91.69 100 ASP A CA 1
ATOM 766 C C . ASP A 1 100 ? -25.119 -0.109 13.848 1.00 91.69 100 ASP A C 1
ATOM 768 O O . ASP A 1 100 ? -24.955 0.658 14.798 1.00 91.69 100 ASP A O 1
ATOM 772 N N . VAL A 1 101 ? -24.819 0.210 12.597 1.00 85.50 101 VAL A N 1
ATOM 773 C CA . VAL A 1 101 ? -24.234 1.480 12.191 1.00 85.50 101 VAL A CA 1
ATOM 774 C C . VAL A 1 101 ? -25.380 2.439 11.893 1.00 85.50 101 VAL A C 1
ATOM 776 O O . VAL A 1 101 ? -25.378 3.541 12.403 1.00 85.50 101 VAL A O 1
ATOM 779 N N . GLY A 1 102 ? -26.436 2.021 11.194 1.00 82.19 102 GLY A N 1
ATOM 780 C CA . GLY A 1 102 ? -27.668 2.812 11.063 1.00 82.19 102 GLY A CA 1
ATOM 781 C C . GLY A 1 102 ? -27.499 4.206 10.434 1.00 82.19 102 GLY A C 1
ATOM 782 O O . GLY A 1 102 ? -28.409 5.028 10.547 1.00 82.19 102 GLY A O 1
ATOM 783 N N . PHE A 1 103 ? -26.367 4.493 9.776 1.00 82.31 103 PHE A N 1
ATOM 784 C CA . PHE A 1 103 ? -26.122 5.764 9.088 1.00 82.31 103 PHE A CA 1
ATOM 785 C C . PHE A 1 103 ? -25.843 5.585 7.592 1.00 82.31 103 PHE A C 1
ATOM 787 O O . PHE A 1 103 ? -25.287 4.588 7.126 1.00 82.31 103 PHE A O 1
ATOM 794 N N . GLU A 1 104 ? -26.219 6.612 6.836 1.00 85.94 104 GLU A N 1
ATOM 795 C CA . GLU A 1 104 ? -25.895 6.766 5.423 1.00 85.94 104 GLU A CA 1
ATOM 796 C C . GLU A 1 104 ? -24.516 7.402 5.261 1.00 85.94 104 GLU A C 1
ATOM 798 O O . GLU A 1 104 ? -24.245 8.471 5.810 1.00 85.94 104 GLU A O 1
ATOM 803 N N . VAL A 1 105 ? -23.643 6.756 4.486 1.00 83.31 105 VAL A N 1
ATOM 804 C CA . VAL A 1 105 ? -22.296 7.255 4.200 1.00 83.31 105 VAL A CA 1
ATOM 805 C C . VAL A 1 105 ? -22.142 7.490 2.695 1.00 83.31 105 VAL A C 1
ATOM 807 O O . VAL A 1 105 ? -22.419 6.585 1.901 1.00 83.31 105 VAL A O 1
ATOM 810 N N . PRO A 1 106 ? -21.699 8.687 2.266 1.00 81.19 106 PRO A N 1
ATOM 811 C CA . PRO A 1 106 ? -21.389 8.941 0.868 1.00 81.19 106 PRO A CA 1
ATOM 812 C C . PRO A 1 106 ? -20.045 8.298 0.494 1.00 81.19 106 PRO A C 1
ATOM 814 O O . PRO A 1 106 ? -18.999 8.663 1.027 1.00 81.19 106 PRO A O 1
ATOM 817 N N . ILE A 1 107 ? -20.059 7.364 -0.458 1.00 85.25 107 ILE A N 1
ATOM 818 C CA . ILE A 1 107 ? -18.867 6.703 -1.005 1.00 85.25 107 ILE A CA 1
ATOM 819 C C . ILE A 1 107 ? -18.876 6.895 -2.524 1.00 85.25 107 ILE A C 1
ATOM 821 O O . ILE A 1 107 ? -19.772 6.417 -3.218 1.00 85.25 107 ILE A O 1
ATOM 825 N N . GLY A 1 108 ? -17.895 7.631 -3.057 1.00 84.94 108 GLY A N 1
ATOM 826 C CA . GLY A 1 108 ? -17.753 7.835 -4.507 1.00 84.94 108 GLY A CA 1
ATOM 827 C C . GLY A 1 108 ? -18.967 8.498 -5.176 1.00 84.94 108 GLY A C 1
ATOM 828 O O . GLY A 1 108 ? -19.339 8.121 -6.284 1.00 84.94 108 GLY A O 1
ATOM 829 N N . GLY A 1 109 ? -19.630 9.435 -4.489 1.00 91.62 109 GLY A N 1
ATOM 830 C CA . GLY A 1 109 ? -20.828 10.118 -4.996 1.00 91.62 109 GLY A CA 1
ATOM 831 C C . GLY A 1 109 ? -22.122 9.300 -4.911 1.00 91.62 109 GLY A C 1
ATOM 832 O O . GLY A 1 109 ? -23.154 9.749 -5.402 1.00 91.62 109 GLY A O 1
ATOM 833 N N . ARG A 1 110 ? -22.091 8.116 -4.286 1.00 89.81 110 ARG A N 1
ATOM 834 C CA . ARG A 1 110 ? -23.275 7.299 -3.993 1.00 89.81 110 ARG A CA 1
ATOM 835 C C . ARG A 1 110 ? -23.521 7.268 -2.491 1.00 89.81 110 ARG A C 1
ATOM 837 O O . ARG A 1 110 ? -22.578 7.107 -1.721 1.00 89.81 110 ARG A O 1
ATOM 844 N N . THR A 1 111 ? -24.776 7.390 -2.079 1.00 88.12 111 THR A N 1
ATOM 845 C CA . THR A 1 111 ? -25.170 7.204 -0.680 1.00 88.12 111 THR A CA 1
ATOM 846 C C . THR A 1 111 ? -25.372 5.719 -0.418 1.00 88.12 111 THR A C 1
ATOM 848 O O . THR A 1 111 ? -26.187 5.080 -1.081 1.00 88.12 111 THR A O 1
ATOM 851 N N . VAL A 1 112 ? -24.615 5.166 0.526 1.00 84.38 112 VAL A N 1
ATOM 852 C CA . VAL A 1 112 ? -24.723 3.764 0.936 1.00 84.38 112 VAL A CA 1
ATOM 853 C C . VAL A 1 112 ? -25.199 3.728 2.382 1.00 84.38 112 VAL A C 1
ATOM 855 O O . VAL A 1 112 ? -24.583 4.342 3.251 1.00 84.38 112 VAL A O 1
ATOM 858 N N . GLN A 1 113 ? -26.295 3.016 2.652 1.00 84.44 113 GLN A N 1
ATOM 859 C CA . GLN A 1 113 ? -26.713 2.727 4.023 1.00 84.44 113 GLN A CA 1
ATOM 860 C C . GLN A 1 113 ? -25.804 1.646 4.597 1.00 84.44 113 GLN A C 1
ATOM 862 O O . GLN A 1 113 ? -25.870 0.485 4.192 1.00 84.44 113 GLN A O 1
ATOM 867 N N . LEU A 1 114 ? -24.957 2.026 5.551 1.00 81.38 114 LEU A N 1
ATOM 868 C CA . LEU A 1 114 ? -24.264 1.055 6.381 1.00 81.38 114 LEU A CA 1
ATOM 869 C C . LEU A 1 114 ? -25.243 0.649 7.477 1.00 81.38 114 LEU A C 1
ATOM 871 O O . LEU A 1 114 ? -25.384 1.339 8.481 1.00 81.38 114 LEU A O 1
ATOM 875 N N . LEU A 1 115 ? -25.975 -0.439 7.240 1.00 85.50 115 LEU A N 1
ATOM 876 C CA . LEU A 1 115 ? -26.927 -0.964 8.213 1.00 85.50 115 LEU A CA 1
ATOM 877 C C . LEU A 1 115 ? -26.166 -1.702 9.310 1.00 85.50 115 LEU A C 1
ATOM 879 O O . LEU A 1 115 ? -25.993 -1.180 10.405 1.00 85.50 115 LEU A O 1
ATOM 883 N N . ARG A 1 116 ? -25.651 -2.895 9.003 1.00 92.69 116 ARG A N 1
ATOM 884 C CA . ARG A 1 116 ? -24.997 -3.758 9.988 1.00 92.69 116 ARG A CA 1
ATOM 885 C C . ARG A 1 116 ? -23.668 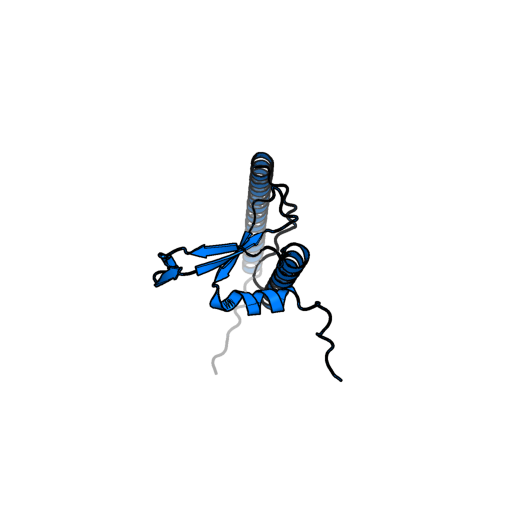-4.267 9.456 1.00 92.69 116 ARG A C 1
ATOM 887 O O . ARG A 1 116 ? -23.592 -4.780 8.340 1.00 92.69 116 ARG A O 1
ATOM 894 N N . ILE A 1 117 ? -22.629 -4.159 10.274 1.00 93.75 117 ILE A N 1
ATOM 895 C CA . ILE A 1 117 ? -21.267 -4.573 9.931 1.00 93.75 117 ILE A CA 1
ATOM 896 C C . ILE A 1 117 ? -20.817 -5.641 10.926 1.00 93.75 117 ILE A C 1
ATOM 898 O O . ILE A 1 117 ? -20.909 -5.444 12.135 1.00 93.75 117 ILE A O 1
ATOM 902 N N . ALA A 1 118 ? -20.333 -6.772 10.418 1.00 95.69 118 ALA A N 1
ATOM 903 C CA . ALA A 1 118 ? -19.611 -7.763 11.201 1.00 95.69 118 ALA A CA 1
ATOM 904 C C . ALA A 1 118 ? -18.131 -7.372 11.274 1.00 95.69 118 ALA A C 1
ATOM 906 O O . ALA A 1 118 ? -17.543 -6.978 10.264 1.00 95.69 118 ALA A O 1
ATOM 907 N N . GLN A 1 119 ? -17.540 -7.481 12.459 1.00 95.94 119 GLN A N 1
ATOM 908 C CA . GLN A 1 119 ? -16.132 -7.217 12.702 1.00 95.94 119 GLN A CA 1
ATOM 909 C C . GLN A 1 119 ? -15.457 -8.387 13.413 1.00 95.94 119 GLN A C 1
ATOM 911 O O . GLN A 1 119 ? -16.066 -9.045 14.258 1.00 95.94 119 GLN A O 1
ATOM 916 N N . TRP A 1 120 ? -14.187 -8.613 13.084 1.00 96.31 120 TRP A N 1
ATOM 917 C CA . TRP A 1 120 ? -13.326 -9.600 13.733 1.00 96.31 120 TRP A CA 1
ATOM 918 C C . TRP A 1 120 ? -11.987 -8.963 14.104 1.00 96.31 120 TRP A C 1
ATOM 920 O O . TRP A 1 120 ? -11.412 -8.245 13.277 1.00 96.31 120 TRP A O 1
ATOM 930 N N . PRO A 1 121 ? -11.465 -9.211 1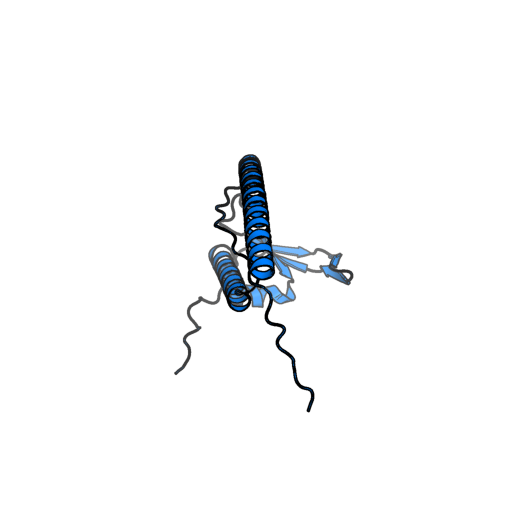5.313 1.00 95.31 121 PRO A N 1
ATOM 931 C CA . PRO A 1 121 ? -10.179 -8.676 15.720 1.00 95.31 121 PRO A CA 1
ATOM 932 C C . PRO A 1 121 ? -9.043 -9.413 15.002 1.00 95.31 121 PRO A C 1
ATOM 934 O O . PRO A 1 121 ? -9.096 -10.629 14.796 1.00 95.31 121 PRO A O 1
ATOM 937 N N . LEU A 1 122 ? -7.983 -8.681 14.654 1.00 94.50 122 LEU A N 1
ATOM 938 C CA . LEU A 1 122 ? -6.745 -9.281 14.161 1.00 94.50 122 LEU A CA 1
ATOM 939 C C . LEU A 1 122 ? -5.794 -9.522 15.333 1.00 94.50 122 LEU A C 1
ATOM 941 O O . LEU A 1 122 ? -5.232 -8.583 15.897 1.00 94.50 122 LEU A O 1
ATOM 945 N N . ALA A 1 123 ? -5.605 -10.792 15.691 1.00 86.19 123 ALA A N 1
ATOM 946 C CA . ALA A 1 123 ? -4.906 -11.214 16.904 1.00 86.19 123 ALA A CA 1
ATOM 947 C C . ALA A 1 123 ? -3.422 -10.806 16.940 1.00 86.19 123 ALA A C 1
ATOM 949 O O . ALA A 1 123 ? -2.862 -10.609 18.016 1.00 86.19 123 ALA A O 1
ATOM 950 N N . SER A 1 124 ? -2.782 -10.667 15.778 1.00 82.50 124 SER A N 1
ATOM 951 C CA . SER A 1 124 ? -1.353 -10.345 15.657 1.00 82.50 124 SER A CA 1
ATOM 952 C C . SER A 1 124 ? -1.059 -8.902 15.251 1.00 82.50 124 SER A C 1
ATOM 954 O O . SER A 1 124 ? 0.112 -8.528 15.140 1.00 82.50 124 SER A O 1
ATOM 956 N N . ALA A 1 125 ? -2.085 -8.094 14.971 1.00 79.25 125 ALA A N 1
ATOM 957 C CA . ALA A 1 125 ? -1.858 -6.747 14.477 1.00 79.25 125 ALA A CA 1
ATOM 958 C C . ALA A 1 125 ? -1.164 -5.913 15.563 1.00 79.25 125 ALA A C 1
ATOM 960 O O . ALA A 1 125 ? -1.573 -5.923 16.728 1.00 79.25 125 ALA A O 1
ATOM 961 N N . PHE A 1 126 ? -0.107 -5.188 15.188 1.00 74.50 126 PHE A N 1
ATOM 962 C CA . PHE A 1 126 ? 0.653 -4.347 16.112 1.00 74.50 126 PHE A CA 1
ATOM 963 C C . PHE A 1 126 ? -0.289 -3.392 16.859 1.00 74.50 126 PHE A C 1
ATOM 965 O O . PHE A 1 126 ? -0.905 -2.514 16.261 1.00 74.50 126 PHE A O 1
ATOM 972 N N . GLY A 1 127 ? -0.409 -3.585 18.175 1.00 79.75 127 GLY A N 1
ATOM 973 C CA . GLY A 1 127 ? -1.257 -2.769 19.045 1.00 79.75 127 GLY A CA 1
ATOM 974 C C . GLY A 1 127 ? -2.678 -3.292 19.281 1.00 79.75 127 GLY A C 1
ATOM 975 O O . GLY A 1 127 ? -3.406 -2.651 20.030 1.00 79.75 127 GLY A O 1
ATOM 976 N N . GLY A 1 128 ? -3.083 -4.429 18.697 1.00 77.25 128 GLY A N 1
ATOM 977 C CA . GLY A 1 128 ? -4.369 -5.089 18.989 1.00 77.25 128 GLY A CA 1
ATOM 978 C C . GLY A 1 128 ? -5.619 -4.275 18.627 1.00 77.25 128 GLY A C 1
ATOM 979 O O . GLY A 1 128 ? -6.704 -4.563 19.121 1.00 77.25 128 GLY A O 1
ATOM 980 N N . GLN A 1 129 ? -5.467 -3.234 17.806 1.00 84.50 129 GLN A N 1
ATOM 981 C CA . GLN A 1 129 ? -6.533 -2.283 17.469 1.00 84.50 129 GLN A CA 1
ATOM 982 C C . GLN A 1 129 ? -7.083 -2.452 16.051 1.00 84.50 129 GLN A C 1
ATOM 984 O O . GLN A 1 129 ? -7.951 -1.684 15.642 1.00 84.50 129 GLN A O 1
ATOM 989 N N . LEU A 1 130 ? -6.580 -3.419 15.281 1.00 92.88 130 LEU A N 1
ATOM 990 C CA . LEU A 1 130 ? -7.032 -3.617 13.911 1.00 92.88 130 LEU A CA 1
ATOM 991 C C . LEU A 1 130 ? -8.188 -4.617 13.869 1.00 92.88 130 LEU A C 1
ATOM 993 O O . LEU A 1 130 ? -8.125 -5.684 14.482 1.00 92.88 130 LEU A O 1
ATOM 997 N N . TRP A 1 131 ? -9.214 -4.263 13.100 1.00 94.69 131 TRP A N 1
ATOM 998 C CA . TRP A 1 131 ? -10.417 -5.060 12.903 1.00 94.69 131 TRP A CA 1
ATOM 999 C C . TRP A 1 131 ? -10.648 -5.280 11.414 1.00 94.69 131 TRP A C 1
ATOM 1001 O O . TRP A 1 131 ? -10.543 -4.348 10.614 1.00 94.69 131 TRP A O 1
ATOM 1011 N N . LEU A 1 132 ? -10.992 -6.510 11.046 1.00 94.88 132 LEU A N 1
ATOM 1012 C CA . LEU A 1 132 ? -11.523 -6.816 9.729 1.00 94.88 132 LEU A CA 1
ATOM 1013 C C . LEU A 1 132 ? -13.021 -6.561 9.780 1.00 94.88 132 LEU A C 1
ATOM 1015 O O . LEU A 1 132 ? -13.677 -7.052 10.691 1.00 94.88 132 LEU A O 1
ATOM 1019 N N . SER A 1 133 ? -13.557 -5.804 8.826 1.00 94.19 133 SER A N 1
ATOM 1020 C CA . SER A 1 133 ? -14.979 -5.469 8.786 1.00 94.19 133 SER A CA 1
ATOM 1021 C C . SER A 1 133 ? -15.603 -5.853 7.451 1.00 94.19 133 SER A C 1
ATOM 1023 O O . SER A 1 133 ? -14.987 -5.689 6.399 1.00 94.19 133 SER A O 1
ATOM 1025 N N . ALA A 1 134 ? -16.823 -6.381 7.500 1.00 93.19 134 ALA A N 1
ATOM 1026 C CA . ALA A 1 134 ? -17.607 -6.734 6.324 1.00 93.19 134 ALA A CA 1
ATOM 1027 C C . ALA A 1 134 ? -19.105 -6.522 6.597 1.00 93.19 134 ALA A C 1
ATOM 1029 O O . ALA A 1 134 ? -19.540 -6.684 7.740 1.00 93.19 134 ALA A O 1
ATOM 1030 N N . PRO A 1 135 ? -19.924 -6.196 5.581 1.00 92.31 135 PRO A N 1
ATOM 1031 C CA . PRO A 1 135 ? -21.377 -6.216 5.722 1.00 92.31 135 PRO A CA 1
ATOM 1032 C C . PRO A 1 135 ? -21.865 -7.575 6.235 1.00 92.31 135 PRO A C 1
ATOM 1034 O O . PRO A 1 135 ? -21.315 -8.622 5.870 1.00 92.31 135 PRO A O 1
ATOM 1037 N N . VAL A 1 136 ? -22.895 -7.576 7.084 1.00 93.06 136 VAL A N 1
ATOM 1038 C CA . VAL A 1 136 ? -23.426 -8.815 7.678 1.00 93.06 136 VAL A CA 1
ATOM 1039 C C . VAL A 1 136 ? -23.938 -9.781 6.604 1.00 93.06 136 VAL A C 1
ATOM 1041 O O . VAL A 1 136 ? -23.890 -10.987 6.803 1.00 93.06 136 VAL A O 1
ATOM 1044 N N . GLU A 1 137 ? -24.345 -9.305 5.436 1.00 92.50 137 GLU A N 1
ATOM 1045 C CA . GLU A 1 137 ? -24.795 -10.137 4.317 1.00 92.50 137 GLU A CA 1
ATOM 1046 C C . GLU A 1 137 ? -23.654 -10.972 3.710 1.00 92.50 137 GLU A C 1
ATOM 1048 O O . GLU A 1 137 ? -23.894 -12.023 3.120 1.00 92.50 137 GLU A O 1
ATOM 1053 N N . HIS A 1 138 ? -22.405 -10.523 3.860 1.00 92.62 138 HIS A N 1
ATOM 1054 C CA . HIS A 1 138 ? -21.226 -11.139 3.244 1.00 92.62 138 HIS A CA 1
ATOM 1055 C C . HIS A 1 138 ? -20.309 -11.846 4.246 1.00 92.62 138 HIS A C 1
ATOM 1057 O O . HIS A 1 138 ? -19.302 -12.433 3.848 1.00 92.62 138 HIS A O 1
ATOM 1063 N N . HIS A 1 139 ? -20.641 -11.817 5.539 1.00 93.38 139 HIS A N 1
ATOM 1064 C CA . HIS A 1 139 ? -19.740 -12.296 6.584 1.00 93.38 139 HIS A CA 1
ATOM 1065 C C . HIS A 1 139 ? -19.447 -13.802 6.480 1.00 93.38 139 HIS A C 1
ATOM 1067 O O . HIS A 1 139 ? -18.311 -14.211 6.698 1.00 93.38 139 HIS A O 1
ATOM 1073 N N . GLU A 1 140 ? -20.443 -14.625 6.131 1.00 92.44 140 GLU A N 1
ATOM 1074 C CA . GLU A 1 140 ? -20.268 -16.080 6.006 1.00 92.44 140 GLU A CA 1
ATOM 1075 C C . GLU A 1 140 ? -19.382 -16.428 4.813 1.00 92.44 140 GLU A C 1
ATOM 1077 O O . GLU A 1 140 ? -18.479 -17.250 4.934 1.00 92.44 140 GLU A O 1
ATOM 1082 N N . GLY A 1 141 ? -19.595 -15.755 3.678 1.00 94.06 141 GLY A N 1
ATOM 1083 C CA . GLY A 1 141 ? -18.784 -15.950 2.478 1.00 94.06 141 GLY A CA 1
ATOM 1084 C C . GLY A 1 141 ? -17.330 -15.544 2.701 1.00 94.06 141 GLY A C 1
ATOM 1085 O O . GLY A 1 141 ? -16.418 -16.260 2.299 1.00 94.06 141 GLY A O 1
ATOM 1086 N N . LEU A 1 142 ? -17.108 -14.432 3.403 1.00 92.75 142 LEU A N 1
ATOM 1087 C CA . LEU A 1 142 ? -15.765 -13.977 3.743 1.00 92.75 142 LEU A CA 1
ATOM 1088 C C . LEU A 1 142 ? -15.085 -14.912 4.755 1.00 92.75 142 LEU A C 1
ATOM 1090 O O . LEU A 1 142 ? -13.922 -15.260 4.571 1.00 92.75 142 LEU A O 1
ATOM 1094 N N . ALA A 1 143 ? -15.810 -15.377 5.776 1.00 93.00 143 ALA A N 1
ATOM 1095 C CA . ALA A 1 143 ? -15.294 -16.365 6.721 1.00 93.00 143 ALA A CA 1
ATOM 1096 C C . ALA A 1 143 ? -14.948 -17.689 6.024 1.00 93.00 143 ALA A C 1
ATOM 1098 O O . ALA A 1 143 ? -13.898 -18.259 6.298 1.00 93.00 143 ALA A O 1
ATOM 1099 N N . ALA A 1 144 ? -15.780 -18.152 5.087 1.00 93.25 144 ALA A N 1
ATOM 1100 C CA . ALA A 1 144 ? -15.506 -19.344 4.290 1.00 93.25 144 ALA A CA 1
ATOM 1101 C C . ALA A 1 144 ? -14.275 -19.169 3.387 1.00 93.25 144 ALA A C 1
ATOM 1103 O O . ALA A 1 144 ? -13.469 -20.088 3.282 1.00 93.25 144 ALA A O 1
ATOM 1104 N N . LEU A 1 145 ? -14.101 -17.990 2.778 1.00 91.94 145 LEU A N 1
ATOM 1105 C CA . LEU A 1 145 ? -12.942 -17.677 1.939 1.00 91.94 145 LEU A CA 1
ATOM 1106 C C . LEU A 1 145 ? -11.640 -17.670 2.745 1.00 91.94 145 LEU A C 1
ATOM 1108 O O . LEU A 1 145 ? -10.642 -18.209 2.281 1.00 91.94 145 LEU A O 1
ATOM 1112 N N . LEU A 1 146 ? -11.652 -17.097 3.950 1.00 92.12 146 LEU A N 1
ATOM 1113 C CA . LEU A 1 146 ? -10.480 -17.072 4.831 1.00 92.12 146 LEU A CA 1
ATOM 1114 C C . LEU A 1 146 ? -10.219 -18.421 5.515 1.00 92.12 146 LEU A C 1
ATOM 1116 O O . LEU A 1 146 ? -9.075 -18.737 5.819 1.00 92.12 146 LEU A O 1
ATOM 1120 N N . ALA A 1 147 ? -11.261 -19.221 5.758 1.00 89.75 147 ALA A N 1
ATOM 1121 C CA . ALA A 1 147 ? -11.131 -20.562 6.326 1.00 89.75 147 ALA A CA 1
ATOM 1122 C C . ALA A 1 147 ? -10.729 -21.619 5.286 1.00 89.75 147 ALA A C 1
ATOM 1124 O O . ALA A 1 147 ? -10.316 -22.718 5.666 1.00 89.75 147 ALA A O 1
ATOM 1125 N N . ALA A 1 148 ? -10.870 -21.323 3.990 1.00 86.12 148 ALA A N 1
ATOM 1126 C CA . ALA A 1 148 ? -10.461 -22.229 2.933 1.00 86.12 148 ALA A CA 1
ATOM 1127 C C . ALA A 1 148 ? -8.936 -22.427 3.007 1.00 86.12 148 ALA A C 1
ATOM 1129 O O . ALA A 1 148 ? -8.184 -21.464 2.845 1.00 86.12 148 ALA A O 1
ATOM 1130 N N . PRO A 1 149 ? -8.445 -23.656 3.246 1.00 65.88 149 PRO A N 1
ATOM 1131 C CA . PRO A 1 149 ? -7.016 -23.910 3.198 1.00 65.88 149 PRO A CA 1
ATOM 1132 C C . PRO A 1 149 ? -6.535 -23.625 1.772 1.00 65.88 149 PRO A C 1
ATOM 1134 O O . PRO A 1 149 ? -7.123 -24.132 0.816 1.00 65.88 149 PRO A O 1
ATOM 1137 N N . GLU A 1 150 ? -5.447 -22.867 1.617 1.00 63.81 150 GLU A N 1
ATOM 1138 C CA . GLU A 1 150 ? -4.819 -22.499 0.329 1.00 63.81 150 GLU A CA 1
ATOM 1139 C C . GLU A 1 150 ? -4.393 -23.702 -0.560 1.00 63.81 150 GLU A C 1
ATOM 1141 O O . GLU A 1 150 ? -3.714 -23.534 -1.568 1.00 63.81 150 GLU A O 1
ATOM 1146 N N . GLY A 1 151 ? -4.780 -24.935 -0.223 1.00 56.97 151 GLY A N 1
ATOM 1147 C CA . GLY A 1 151 ? -4.349 -26.176 -0.861 1.00 56.97 151 GLY A CA 1
ATOM 1148 C C . GLY A 1 151 ? -5.324 -26.824 -1.849 1.00 56.97 151 GLY A C 1
ATOM 1149 O O . GLY A 1 151 ? -5.001 -27.897 -2.348 1.00 56.97 151 GLY A O 1
ATOM 1150 N N . GLN A 1 152 ? -6.492 -26.245 -2.154 1.00 51.09 152 GLN A N 1
ATOM 1151 C CA . GLN A 1 152 ? -7.468 -26.883 -3.064 1.00 51.09 152 GLN A CA 1
ATOM 1152 C C . GLN A 1 152 ? -7.514 -26.272 -4.473 1.00 51.09 152 GLN A C 1
ATOM 1154 O O . GLN A 1 152 ? -8.541 -26.283 -5.142 1.00 51.09 152 GLN A O 1
ATOM 1159 N N . GLY A 1 153 ? -6.366 -25.775 -4.933 1.00 48.88 153 GLY A N 1
ATOM 1160 C CA . GLY A 1 153 ? -6.091 -25.432 -6.327 1.00 48.88 153 GLY A CA 1
ATOM 1161 C C . GLY A 1 153 ? -5.090 -26.403 -6.953 1.00 48.88 153 GLY A C 1
ATOM 1162 O O . GLY A 1 153 ? -4.080 -25.970 -7.493 1.00 48.88 153 GLY A O 1
ATOM 1163 N N . ALA A 1 154 ? -5.316 -27.715 -6.846 1.00 42.47 154 ALA A N 1
ATOM 1164 C CA . ALA A 1 154 ? -4.641 -28.648 -7.743 1.00 42.47 154 ALA A CA 1
ATOM 1165 C C . ALA A 1 154 ? -5.336 -28.545 -9.113 1.00 42.47 154 ALA A C 1
ATOM 1167 O O . ALA A 1 154 ? -6.543 -28.799 -9.172 1.00 42.47 154 ALA A O 1
ATOM 1168 N N . PRO A 1 155 ? -4.642 -28.163 -10.203 1.00 54.50 155 PRO A N 1
ATOM 1169 C CA . PRO A 1 155 ? -5.213 -28.294 -11.535 1.00 54.50 155 PRO A CA 1
ATOM 1170 C C . PRO A 1 155 ? -5.493 -29.784 -11.761 1.00 54.50 155 PRO A C 1
ATOM 1172 O O . PRO A 1 155 ? -4.581 -30.610 -11.706 1.00 54.50 155 PRO A O 1
ATOM 1175 N N . GLY A 1 156 ? -6.770 -30.137 -11.918 1.00 54.25 156 GLY A N 1
ATOM 1176 C CA . GLY A 1 156 ? -7.157 -31.480 -12.340 1.00 54.25 156 GLY A CA 1
ATOM 1177 C C . GLY A 1 156 ? -6.518 -31.818 -13.698 1.00 54.25 156 GLY A C 1
ATOM 1178 O O . GLY A 1 156 ? -6.243 -30.890 -14.462 1.00 54.25 156 GLY A O 1
ATOM 1179 N N . PRO A 1 157 ? -6.240 -33.108 -13.959 1.00 51.81 157 PRO A N 1
ATOM 1180 C CA . PRO A 1 157 ? -5.499 -33.574 -15.133 1.00 51.81 157 PRO A CA 1
ATOM 1181 C C . PRO A 1 157 ? -6.174 -33.243 -16.468 1.00 51.81 157 PRO A C 1
ATOM 1183 O O . PRO A 1 157 ? -7.425 -33.182 -16.507 1.00 51.81 157 PRO A O 1
#

Mean predicted aligned error: 16.59 Å

Foldseek 3Di:
DDDDDPPPDDPVRVVVVVVVVVVVVVVVVVVVVVVVVVVVVVVVVVVVVCVVVVHPDDDDDDDDPDPCPVVVVVVVVVVVVVVLQLCLVFWDLVDKDKDQPQDWDDDPNDTDGLGIKIWTFGRPPVPRPDIDIDRPVCSVVSNCSSPPDPPPPDPDD